Protein AF-A0A9P4GSK2-F1 (afdb_monomer_lite)

pLDDT: mean 72.48, std 12.41, range [41.44, 89.19]

Structure (mmCIF, N/CA/C/O backbone):
data_AF-A0A9P4GSK2-F1
#
_entry.id   AF-A0A9P4GSK2-F1
#
loop_
_atom_site.group_PDB
_atom_site.id
_atom_site.type_symbol
_atom_site.label_atom_id
_atom_site.label_alt_id
_atom_site.label_comp_id
_atom_site.label_asym_id
_atom_site.label_entity_id
_atom_site.label_seq_id
_atom_site.pdbx_PDB_ins_code
_atom_site.Cartn_x
_atom_site.Cartn_y
_atom_site.Cartn_z
_atom_site.occupancy
_atom_site.B_iso_or_equiv
_atom_site.auth_seq_id
_atom_site.auth_comp_id
_atom_site.auth_asym_id
_atom_site.auth_atom_id
_atom_site.pdbx_PDB_model_num
ATOM 1 N N . MET A 1 1 ? -12.496 19.228 -23.791 1.00 41.44 1 MET A N 1
ATOM 2 C CA . MET A 1 1 ? -13.381 18.591 -22.795 1.00 41.44 1 MET A CA 1
ATOM 3 C C . MET A 1 1 ? -12.588 17.497 -22.104 1.00 41.44 1 MET A C 1
ATOM 5 O O . MET A 1 1 ? -12.523 16.392 -22.617 1.00 41.44 1 MET A O 1
ATOM 9 N N . THR A 1 2 ? -11.926 17.811 -20.995 1.00 48.75 2 THR A N 1
ATOM 10 C CA . THR A 1 2 ? -11.436 16.794 -20.056 1.00 48.75 2 THR A CA 1
ATOM 11 C C . THR A 1 2 ? -11.872 17.266 -18.685 1.00 48.75 2 THR A C 1
ATOM 13 O O . THR A 1 2 ? -11.204 18.078 -18.052 1.00 48.75 2 THR A O 1
ATOM 16 N N . ASP A 1 3 ? -13.067 16.822 -18.320 1.00 49.66 3 ASP A N 1
ATOM 17 C CA . ASP A 1 3 ? -13.683 16.930 -17.003 1.00 49.66 3 ASP A CA 1
ATOM 18 C C . ASP A 1 3 ? -12.892 16.043 -16.026 1.00 49.66 3 ASP A C 1
ATOM 20 O O . ASP A 1 3 ? -13.302 14.950 -15.650 1.00 49.66 3 ASP A O 1
ATOM 24 N N . ARG A 1 4 ? -11.645 16.436 -15.745 1.00 52.88 4 ARG A N 1
ATOM 25 C CA . ARG A 1 4 ? -10.832 15.812 -14.705 1.00 52.88 4 ARG A CA 1
ATOM 26 C C . ARG A 1 4 ? -11.284 16.475 -13.414 1.00 52.88 4 ARG A C 1
ATOM 28 O O . ARG A 1 4 ? -10.990 17.653 -13.220 1.00 52.88 4 ARG A O 1
ATOM 35 N N . ALA A 1 5 ? -12.046 15.742 -12.602 1.00 54.09 5 ALA A N 1
ATOM 36 C CA . ALA A 1 5 ? -12.439 16.176 -11.265 1.00 54.09 5 ALA A CA 1
ATOM 37 C C . ALA A 1 5 ? -11.227 16.816 -10.564 1.00 54.09 5 ALA A C 1
ATOM 39 O O . ALA A 1 5 ? -10.117 16.282 -10.700 1.00 54.09 5 ALA A O 1
ATOM 40 N N . PRO A 1 6 ? -11.399 17.961 -9.880 1.00 61.78 6 PRO A N 1
ATOM 41 C CA . PRO A 1 6 ? -10.288 18.627 -9.218 1.00 61.78 6 PRO A CA 1
ATOM 42 C C . PRO A 1 6 ? -9.628 17.617 -8.277 1.00 61.78 6 PRO A C 1
ATOM 44 O O . PRO A 1 6 ? -10.318 16.974 -7.489 1.00 61.78 6 PRO A O 1
ATOM 47 N N . ASP A 1 7 ? -8.308 17.435 -8.382 1.00 63.91 7 ASP A N 1
ATOM 48 C CA . ASP A 1 7 ? -7.566 16.416 -7.624 1.00 63.91 7 ASP A CA 1
ATOM 49 C C . ASP A 1 7 ? -7.843 16.484 -6.100 1.00 63.91 7 ASP A C 1
ATOM 51 O O . ASP A 1 7 ? -7.709 15.480 -5.403 1.00 63.91 7 ASP A O 1
ATOM 55 N N . ASP A 1 8 ? -8.292 17.633 -5.583 1.00 67.50 8 ASP A N 1
ATOM 56 C CA . ASP A 1 8 ? -8.759 17.822 -4.203 1.00 67.50 8 ASP A CA 1
ATOM 57 C C . ASP A 1 8 ? -10.007 17.011 -3.826 1.00 67.50 8 ASP A C 1
ATOM 59 O O . ASP A 1 8 ? -10.095 16.512 -2.705 1.00 67.50 8 ASP A O 1
ATOM 63 N N . GLU A 1 9 ? -10.959 16.818 -4.738 1.00 69.50 9 GLU A N 1
ATOM 64 C CA . GLU A 1 9 ? -12.174 16.046 -4.454 1.00 69.50 9 GLU A CA 1
ATOM 65 C C . GLU A 1 9 ? -11.853 14.551 -4.328 1.00 69.50 9 GLU A C 1
ATOM 67 O O . GLU A 1 9 ? -12.290 13.884 -3.390 1.00 69.50 9 GLU A O 1
ATOM 72 N N . VAL A 1 10 ? -10.981 14.036 -5.203 1.00 69.69 10 VAL A N 1
ATOM 73 C CA . VAL A 1 10 ? -10.503 12.644 -5.148 1.00 69.69 10 VAL A CA 1
ATOM 74 C C . VAL A 1 10 ? -9.704 12.385 -3.865 1.00 69.69 10 VAL A C 1
ATOM 76 O O . VAL A 1 10 ? -9.863 11.339 -3.233 1.00 69.69 10 VAL A O 1
ATOM 79 N N . ARG A 1 11 ? -8.878 13.349 -3.440 1.00 78.81 11 ARG A N 1
ATOM 80 C CA . ARG A 1 11 ? -8.143 13.288 -2.164 1.00 78.81 11 ARG A CA 1
ATOM 81 C C . ARG A 1 11 ? -9.084 13.314 -0.961 1.00 78.81 11 ARG A C 1
ATOM 83 O O . ARG A 1 11 ? -8.923 12.502 -0.053 1.00 78.81 11 ARG A O 1
ATOM 90 N N . SER A 1 12 ? -10.106 14.170 -0.991 1.00 80.25 12 SER A N 1
ATOM 91 C CA . SER A 1 12 ? -11.109 14.270 0.074 1.00 80.25 12 SER A CA 1
ATOM 92 C C . SER A 1 12 ? -11.895 12.968 0.265 1.00 80.25 12 SER A C 1
ATOM 94 O O . SER A 1 12 ? -12.175 12.578 1.399 1.00 80.25 12 SER A O 1
ATOM 96 N N . ILE A 1 13 ? -12.190 12.240 -0.818 1.00 77.19 13 ILE A N 1
ATOM 97 C CA . ILE A 1 13 ? -12.847 10.927 -0.735 1.00 77.19 13 ILE A CA 1
ATOM 98 C C . ILE A 1 13 ? -11.952 9.910 -0.021 1.00 77.19 13 ILE A C 1
ATOM 100 O O . ILE A 1 13 ? -12.433 9.177 0.843 1.00 77.19 13 ILE A O 1
ATOM 104 N N . ILE A 1 14 ? -10.656 9.874 -0.346 1.00 77.81 14 ILE A N 1
ATOM 105 C CA . ILE A 1 14 ? -9.693 8.983 0.321 1.00 77.81 14 ILE A CA 1
ATOM 106 C C . ILE A 1 14 ? -9.653 9.293 1.820 1.00 77.81 14 ILE A C 1
ATOM 108 O O . ILE A 1 14 ? -9.762 8.379 2.638 1.00 77.81 14 ILE A O 1
ATOM 112 N N . ASP A 1 15 ? -9.582 10.574 2.180 1.00 80.75 15 ASP A N 1
ATOM 113 C CA . ASP A 1 15 ? -9.602 11.018 3.575 1.00 80.75 15 ASP A CA 1
ATOM 114 C C . ASP A 1 15 ? -10.868 10.608 4.308 1.00 80.75 15 ASP A C 1
ATOM 116 O O . ASP A 1 15 ? -10.799 10.106 5.432 1.00 80.75 15 ASP A O 1
ATOM 120 N N . ALA A 1 16 ? -12.022 10.784 3.668 1.00 80.94 16 ALA A N 1
ATOM 121 C CA . ALA A 1 16 ? -13.304 10.420 4.241 1.00 80.94 16 ALA A CA 1
ATOM 122 C C . ALA A 1 16 ? -13.403 8.908 4.478 1.00 80.94 16 ALA A C 1
ATOM 124 O O . ALA A 1 16 ? -13.838 8.490 5.550 1.00 80.94 16 ALA A O 1
ATOM 125 N N . VAL A 1 17 ? -12.971 8.081 3.520 1.00 78.00 17 VAL A N 1
ATOM 126 C CA . VAL A 1 17 ? -12.985 6.615 3.651 1.00 78.00 17 VAL A CA 1
ATOM 127 C C . VAL A 1 17 ? -12.070 6.174 4.790 1.00 78.00 17 VAL A C 1
ATOM 129 O O . VAL A 1 17 ? -12.500 5.451 5.687 1.00 78.00 17 VAL A O 1
ATOM 132 N N . VAL A 1 18 ? -10.833 6.658 4.801 1.00 76.88 18 VAL A N 1
ATOM 133 C CA . VAL A 1 18 ? -9.841 6.296 5.815 1.00 76.88 18 VAL A CA 1
ATOM 134 C C . VAL A 1 18 ? -10.267 6.771 7.213 1.00 76.88 18 VAL A C 1
ATOM 136 O O . VAL A 1 18 ? -10.159 6.026 8.184 1.00 76.88 18 VAL A O 1
ATOM 139 N N . SER A 1 19 ? -10.837 7.975 7.322 1.00 78.88 19 SER A N 1
ATOM 140 C CA . SER A 1 19 ? -11.366 8.510 8.583 1.00 78.88 19 SER A CA 1
ATOM 141 C C . SER A 1 19 ? -12.607 7.758 9.077 1.00 78.88 19 SER A C 1
ATOM 143 O O . SER A 1 19 ? -12.790 7.603 10.286 1.00 78.88 19 SER A O 1
ATOM 145 N N . ARG A 1 20 ? -13.459 7.268 8.167 1.00 78.94 20 ARG A N 1
ATOM 146 C CA . ARG A 1 20 ? -14.665 6.495 8.504 1.00 78.94 20 ARG A CA 1
ATOM 147 C C . ARG A 1 20 ? -14.335 5.077 8.962 1.00 78.94 20 ARG A C 1
ATOM 149 O O . ARG A 1 20 ? -15.060 4.533 9.796 1.00 78.94 20 ARG A O 1
ATOM 156 N N . PHE A 1 21 ? -13.255 4.502 8.437 1.00 72.88 21 PHE A N 1
ATOM 157 C CA . PHE A 1 21 ? -12.803 3.144 8.728 1.00 72.88 21 PHE A CA 1
ATOM 158 C C . PHE A 1 21 ? -11.383 3.136 9.322 1.00 72.88 21 PHE A C 1
ATOM 160 O O . PHE A 1 21 ? -10.466 2.580 8.714 1.00 72.88 21 PHE A O 1
ATOM 167 N N . PRO A 1 22 ? -11.189 3.689 10.538 1.00 69.38 22 PRO A N 1
ATOM 168 C CA . PRO A 1 22 ? -9.880 3.731 11.189 1.00 69.38 22 PRO A CA 1
ATOM 169 C C . PRO A 1 22 ? -9.457 2.370 11.756 1.00 69.38 22 PRO A C 1
ATOM 171 O O . PRO A 1 22 ? -8.368 2.246 12.306 1.00 69.38 22 PRO A O 1
ATOM 174 N N . ASN A 1 23 ? -10.323 1.350 11.687 1.00 75.00 23 ASN A N 1
ATOM 175 C CA . ASN A 1 23 ? -10.016 0.049 12.261 1.00 75.00 23 ASN A CA 1
ATOM 176 C C . ASN A 1 23 ? -8.877 -0.614 11.454 1.00 75.00 23 ASN A C 1
ATOM 178 O O . ASN A 1 23 ? -9.050 -0.836 10.249 1.00 75.00 23 ASN A O 1
ATOM 182 N N . PRO A 1 24 ? -7.740 -0.952 12.093 1.00 70.00 24 PRO A N 1
ATOM 183 C CA . PRO A 1 24 ? -6.587 -1.564 11.434 1.00 70.00 24 PRO A CA 1
ATOM 184 C C . PRO A 1 24 ? -6.882 -2.907 10.760 1.00 70.00 24 PRO A C 1
ATOM 186 O O . PRO A 1 24 ? -6.132 -3.315 9.876 1.00 70.00 24 PRO A O 1
ATOM 189 N N . GLU A 1 25 ? -7.980 -3.577 11.110 1.00 72.12 25 GLU A N 1
ATOM 190 C CA . GLU A 1 25 ? -8.411 -4.804 10.429 1.00 72.12 25 GLU A CA 1
ATOM 191 C C . GLU A 1 25 ? -8.716 -4.585 8.938 1.00 72.12 25 GLU A C 1
ATOM 193 O O . GLU A 1 25 ? -8.482 -5.481 8.129 1.00 72.12 25 GLU A O 1
ATOM 198 N N . TYR A 1 26 ? -9.156 -3.381 8.549 1.00 74.19 26 TYR A N 1
ATOM 199 C CA . TYR A 1 26 ? -9.458 -3.063 7.150 1.00 74.19 26 TYR A CA 1
ATOM 200 C C . TYR A 1 26 ? -8.215 -2.787 6.297 1.00 74.19 26 TYR A C 1
ATOM 202 O O . TYR A 1 26 ? -8.282 -2.871 5.070 1.00 74.19 26 TYR A O 1
ATOM 210 N N . ALA A 1 27 ? -7.067 -2.514 6.927 1.00 74.62 27 ALA A N 1
ATOM 211 C CA . ALA A 1 27 ? -5.814 -2.187 6.243 1.00 74.62 27 ALA A CA 1
ATOM 212 C C . ALA A 1 27 ? -5.324 -3.320 5.330 1.00 74.62 27 ALA A C 1
ATOM 214 O O . ALA A 1 27 ? -4.728 -3.078 4.281 1.00 74.62 27 ALA A O 1
ATOM 215 N N . ASN A 1 28 ? -5.594 -4.562 5.739 1.00 79.00 28 ASN A N 1
ATOM 216 C CA . ASN A 1 28 ? -5.136 -5.776 5.068 1.00 79.00 28 ASN A CA 1
ATOM 217 C C . ASN A 1 28 ? -6.292 -6.608 4.513 1.00 79.00 28 ASN A C 1
ATOM 219 O O . ASN A 1 28 ? -6.092 -7.781 4.201 1.00 79.00 28 ASN A O 1
ATOM 223 N N . CYS A 1 29 ? -7.497 -6.037 4.409 1.00 83.00 29 CYS A N 1
ATOM 224 C CA . CYS A 1 29 ? -8.603 -6.733 3.773 1.00 83.00 29 CYS A CA 1
ATOM 225 C C . CYS A 1 29 ? -8.217 -7.098 2.343 1.00 83.00 29 CYS A C 1
ATOM 227 O O . CYS A 1 29 ? -7.806 -6.244 1.559 1.00 83.00 29 CYS A O 1
ATOM 229 N N . THR A 1 30 ? -8.357 -8.375 2.018 1.00 87.00 30 THR A N 1
ATOM 230 C CA . THR A 1 30 ? -8.096 -8.889 0.684 1.00 87.00 30 THR A CA 1
ATOM 231 C C . THR A 1 30 ? -9.400 -9.084 -0.071 1.00 87.00 30 THR A C 1
ATOM 233 O O . THR A 1 30 ? -10.427 -9.475 0.488 1.00 87.00 30 THR A O 1
ATOM 236 N N . THR A 1 31 ? -9.368 -8.811 -1.369 1.00 86.75 31 THR A N 1
ATOM 237 C CA . THR A 1 31 ? -10.444 -9.195 -2.282 1.00 86.75 31 THR A CA 1
ATOM 238 C C . THR A 1 31 ? -10.372 -10.691 -2.600 1.00 86.75 31 THR A C 1
ATOM 240 O O . THR A 1 31 ? -9.469 -11.411 -2.172 1.00 86.75 31 THR A O 1
ATOM 243 N N . GLN A 1 32 ? -11.306 -11.178 -3.418 1.00 87.56 32 GLN A N 1
ATOM 244 C CA . GLN A 1 32 ? -11.346 -12.572 -3.872 1.00 87.56 32 GLN A CA 1
ATOM 245 C C . GLN A 1 32 ? -10.087 -12.994 -4.661 1.00 87.56 32 GLN A C 1
ATOM 247 O O . GLN A 1 32 ? -9.759 -14.177 -4.724 1.00 87.56 32 GLN A O 1
ATOM 252 N N . THR A 1 33 ? -9.364 -12.026 -5.231 1.00 84.12 33 THR A N 1
ATOM 253 C CA . THR A 1 33 ? -8.081 -12.202 -5.931 1.00 84.12 33 THR A CA 1
ATOM 254 C C . THR A 1 33 ? -6.866 -12.050 -5.010 1.00 84.12 33 THR A C 1
ATOM 256 O O . THR A 1 33 ? -5.738 -12.251 -5.459 1.00 84.12 33 THR A O 1
ATOM 259 N N . GLY A 1 34 ? -7.070 -11.722 -3.730 1.00 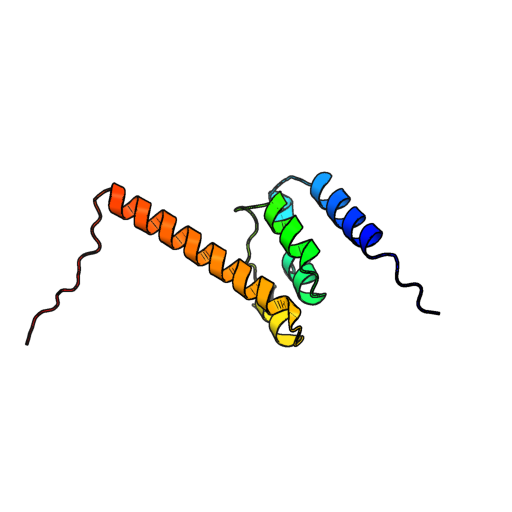86.75 34 GLY A N 1
ATOM 260 C CA . GLY A 1 34 ? -5.998 -11.457 -2.772 1.00 86.75 34 GLY A CA 1
ATOM 261 C C . GLY A 1 34 ? -5.484 -10.013 -2.795 1.00 86.75 34 GLY A C 1
ATOM 262 O O . GLY A 1 34 ? -4.498 -9.715 -2.128 1.00 86.75 34 GLY A O 1
ATOM 263 N N . GLU A 1 35 ? -6.109 -9.106 -3.553 1.00 86.44 35 GLU A N 1
ATOM 264 C CA . GLU A 1 35 ? -5.656 -7.712 -3.637 1.00 86.44 35 GLU A CA 1
ATOM 265 C C . GLU A 1 35 ? -6.005 -6.948 -2.355 1.00 86.44 35 GLU A C 1
ATOM 267 O O . GLU A 1 35 ? -7.133 -7.010 -1.868 1.00 86.44 35 GLU A O 1
ATOM 272 N N . THR A 1 36 ? -5.042 -6.192 -1.832 1.00 89.19 36 THR A N 1
ATOM 273 C CA . THR A 1 36 ? -5.209 -5.300 -0.671 1.00 89.19 36 THR A CA 1
ATOM 274 C C . THR A 1 36 ? -5.444 -3.851 -1.112 1.00 89.19 36 THR A C 1
ATOM 276 O O . THR A 1 36 ? -5.170 -3.516 -2.269 1.00 89.19 36 THR A O 1
ATOM 279 N N . PRO A 1 37 ? -5.869 -2.939 -0.213 1.00 86.50 37 PRO A N 1
ATOM 280 C CA . PRO A 1 37 ? -5.965 -1.511 -0.529 1.00 86.50 37 PRO A CA 1
ATOM 281 C C . PRO A 1 37 ? -4.668 -0.938 -1.120 1.00 86.50 37 PRO A C 1
ATOM 283 O O . PRO A 1 37 ? -4.709 -0.092 -2.014 1.00 86.50 37 PRO A O 1
ATOM 286 N N . LEU A 1 38 ? -3.514 -1.449 -0.674 1.00 86.31 38 LEU A N 1
ATOM 287 C CA . LEU A 1 38 ? -2.206 -1.036 -1.174 1.00 86.31 38 LEU A CA 1
ATOM 288 C C . LEU A 1 38 ? -1.958 -1.475 -2.627 1.00 86.31 38 LEU A C 1
ATOM 290 O O . LEU A 1 38 ? -1.370 -0.706 -3.382 1.00 86.31 38 LEU A O 1
ATOM 294 N N . HIS A 1 39 ? -2.459 -2.644 -3.050 1.00 86.62 39 HIS A N 1
ATOM 295 C CA . HIS A 1 39 ? -2.394 -3.065 -4.457 1.00 86.62 39 HIS A CA 1
ATOM 296 C C . HIS A 1 39 ? -3.162 -2.103 -5.356 1.00 86.62 39 HIS A C 1
ATOM 298 O O . HIS A 1 39 ? -2.639 -1.681 -6.380 1.00 86.62 39 HIS A O 1
ATOM 304 N N . TYR A 1 40 ? -4.376 -1.701 -4.963 1.00 85.62 40 TYR A N 1
ATOM 305 C CA . TYR A 1 40 ? -5.148 -0.727 -5.735 1.00 85.62 40 TYR A CA 1
ATOM 306 C C . TYR A 1 40 ? -4.438 0.625 -5.801 1.00 85.62 40 TYR A C 1
ATOM 308 O O . TYR A 1 40 ? -4.334 1.215 -6.875 1.00 85.62 40 TYR A O 1
ATOM 316 N N . ALA A 1 41 ? -3.903 1.103 -4.678 1.00 85.00 41 ALA A N 1
ATOM 317 C CA . ALA A 1 41 ? -3.192 2.373 -4.648 1.00 85.00 41 ALA A CA 1
ATOM 318 C C . ALA A 1 41 ? -1.934 2.356 -5.540 1.00 85.00 41 ALA A C 1
ATOM 320 O O . ALA A 1 41 ? -1.713 3.302 -6.297 1.00 85.00 41 ALA A O 1
ATOM 321 N N . ALA A 1 42 ? -1.166 1.263 -5.518 1.00 84.00 42 ALA A N 1
ATOM 322 C CA . ALA A 1 42 ? -0.002 1.061 -6.377 1.00 84.00 42 ALA A CA 1
ATOM 323 C C . ALA A 1 42 ? -0.372 0.901 -7.860 1.00 84.00 42 ALA A C 1
ATOM 325 O O . ALA A 1 42 ? 0.233 1.533 -8.722 1.00 84.00 42 ALA A O 1
ATOM 326 N N . ARG A 1 43 ? -1.431 0.140 -8.160 1.00 82.06 43 ARG A N 1
ATOM 327 C CA . ARG A 1 43 ? -1.947 -0.085 -9.519 1.00 82.06 43 ARG A CA 1
ATOM 328 C C . ARG A 1 43 ? -2.312 1.208 -10.242 1.00 82.06 43 ARG A C 1
ATOM 330 O O . ARG A 1 43 ? -2.161 1.299 -11.459 1.00 82.06 43 ARG A O 1
ATOM 337 N N . PHE A 1 44 ? -2.815 2.196 -9.507 1.00 80.06 44 PHE A N 1
ATOM 338 C CA . PHE A 1 44 ? -3.157 3.512 -10.047 1.00 80.06 44 PHE A CA 1
ATOM 339 C C . PHE A 1 44 ? -2.055 4.564 -9.844 1.00 80.06 44 PHE A C 1
ATOM 341 O O . PHE A 1 44 ? -2.271 5.723 -10.194 1.00 80.06 44 PHE A O 1
ATOM 348 N N . GLY A 1 45 ? -0.903 4.198 -9.270 1.00 78.06 45 GLY A N 1
ATOM 349 C CA . GLY A 1 45 ? 0.188 5.130 -8.970 1.00 78.06 45 GLY A CA 1
ATOM 350 C C . GLY A 1 45 ? -0.196 6.245 -7.994 1.00 78.06 45 GLY A C 1
ATOM 351 O O . GLY A 1 45 ? 0.372 7.334 -8.023 1.00 78.06 45 GLY A O 1
ATOM 352 N N . ASN A 1 46 ? -1.186 6.013 -7.131 1.00 81.88 46 ASN A N 1
ATOM 353 C CA . ASN A 1 46 ? -1.730 7.049 -6.263 1.00 81.88 46 ASN A CA 1
ATOM 354 C C . ASN A 1 46 ? -0.930 7.151 -4.953 1.00 81.88 46 ASN A C 1
ATOM 356 O O . ASN A 1 46 ? -1.326 6.606 -3.920 1.00 81.88 46 ASN A O 1
ATOM 360 N N . ILE A 1 47 ? 0.190 7.886 -4.991 1.00 81.06 47 ILE A N 1
ATOM 361 C CA . ILE A 1 47 ? 1.058 8.133 -3.819 1.00 81.06 47 ILE A CA 1
ATOM 362 C C . ILE A 1 47 ? 0.269 8.734 -2.652 1.00 81.06 47 ILE A C 1
ATOM 364 O O . ILE A 1 47 ? 0.542 8.434 -1.491 1.00 81.06 47 ILE A O 1
ATOM 368 N N . TYR A 1 48 ? -0.719 9.586 -2.937 1.00 83.31 48 TYR A N 1
ATOM 369 C CA . TYR A 1 48 ? -1.528 10.188 -1.885 1.00 83.31 48 TYR A CA 1
ATOM 370 C C . TYR A 1 48 ? -2.319 9.120 -1.125 1.00 83.31 48 TYR A C 1
ATOM 372 O O . TYR A 1 48 ? -2.242 9.068 0.098 1.00 83.31 48 TYR A O 1
ATOM 380 N N . ALA A 1 49 ? -2.989 8.207 -1.836 1.00 82.94 49 ALA A N 1
ATOM 381 C CA . ALA A 1 49 ? -3.675 7.077 -1.209 1.00 82.94 49 ALA A CA 1
ATOM 382 C C . ALA A 1 49 ? -2.720 6.240 -0.346 1.00 82.94 49 ALA A C 1
ATOM 384 O O . ALA A 1 49 ? -3.041 5.929 0.796 1.00 82.94 49 ALA A O 1
ATOM 385 N N . ILE A 1 50 ? -1.521 5.945 -0.853 1.00 83.50 50 ILE A N 1
ATOM 386 C CA . ILE A 1 50 ? -0.481 5.213 -0.118 1.00 83.50 50 ILE A CA 1
ATOM 387 C C . ILE A 1 50 ? -0.109 5.932 1.184 1.00 83.50 50 ILE A C 1
ATOM 389 O O . ILE A 1 50 ? -0.116 5.309 2.242 1.00 83.50 50 ILE A O 1
ATOM 393 N N . LYS A 1 51 ? 0.183 7.238 1.130 1.00 83.12 51 LYS A N 1
ATOM 394 C CA . LYS A 1 51 ? 0.540 8.037 2.315 1.00 83.12 51 LYS A CA 1
ATOM 395 C C . LYS A 1 51 ? -0.587 8.058 3.343 1.00 83.12 51 LYS A C 1
ATOM 397 O O . LYS A 1 51 ? -0.330 7.910 4.530 1.00 83.12 51 LYS A O 1
ATOM 402 N N . ARG A 1 52 ? -1.838 8.175 2.901 1.00 85.56 52 ARG A N 1
ATOM 403 C CA . ARG A 1 52 ? -2.998 8.196 3.802 1.00 85.56 52 ARG A CA 1
ATOM 404 C C . ARG A 1 52 ? -3.282 6.838 4.432 1.00 85.56 52 ARG A C 1
ATOM 406 O O . ARG A 1 52 ? -3.578 6.784 5.623 1.00 85.56 52 ARG A O 1
ATOM 413 N N . LEU A 1 53 ? -3.125 5.748 3.677 1.00 83.19 53 LEU A N 1
ATOM 414 C CA . LEU A 1 53 ? -3.147 4.389 4.227 1.00 83.19 53 LEU A CA 1
ATOM 415 C C . LEU A 1 53 ? -2.023 4.204 5.260 1.00 83.19 53 LEU A C 1
ATOM 417 O O . LEU A 1 53 ? -2.252 3.619 6.317 1.00 83.19 53 LEU A O 1
ATOM 421 N N . ASP A 1 54 ? -0.831 4.733 4.980 1.00 83.94 54 ASP A N 1
ATOM 422 C CA . ASP A 1 54 ? 0.324 4.673 5.876 1.00 83.94 54 ASP A CA 1
ATOM 423 C C . ASP A 1 54 ? 0.094 5.418 7.193 1.00 83.94 54 ASP A C 1
ATOM 425 O O . ASP A 1 54 ? 0.370 4.882 8.263 1.00 83.94 54 ASP A O 1
ATOM 429 N N . GLU A 1 55 ? -0.436 6.637 7.111 1.00 82.94 55 GLU A N 1
ATOM 430 C CA . GLU A 1 55 ? -0.733 7.495 8.258 1.00 82.94 55 GLU A CA 1
ATOM 431 C C . GLU A 1 55 ? -1.865 6.938 9.121 1.00 82.94 55 GLU A C 1
ATOM 433 O O . GLU A 1 55 ? -1.830 7.069 10.343 1.00 82.94 55 GLU A O 1
ATOM 438 N N . ALA A 1 56 ? -2.869 6.319 8.504 1.00 82.19 56 ALA A N 1
ATOM 439 C CA . ALA A 1 56 ? -4.030 5.824 9.229 1.00 82.19 56 ALA A CA 1
ATOM 440 C C . ALA A 1 56 ? -3.824 4.446 9.848 1.00 82.19 56 ALA A C 1
ATOM 442 O O . ALA A 1 56 ? -4.271 4.205 10.967 1.00 82.19 56 ALA A O 1
ATOM 443 N N . TYR A 1 57 ? -3.159 3.543 9.129 1.00 81.00 57 TYR A N 1
ATOM 444 C CA . TYR A 1 57 ? -2.985 2.162 9.570 1.00 81.00 57 TYR A CA 1
ATOM 445 C C . TYR A 1 57 ? -1.590 1.889 10.131 1.00 81.00 57 TYR A C 1
ATOM 447 O O . TYR A 1 57 ? -1.409 0.923 10.872 1.00 81.00 57 TYR A O 1
ATOM 455 N N . GLY A 1 58 ? -0.603 2.739 9.834 1.00 80.06 58 GLY A N 1
ATOM 456 C CA . GLY A 1 58 ? 0.711 2.682 10.461 1.00 80.06 58 GLY A CA 1
ATOM 457 C C . GLY A 1 58 ? 1.359 1.309 10.309 1.00 80.06 58 GLY A C 1
ATOM 458 O O . GLY A 1 58 ? 1.487 0.776 9.205 1.00 80.06 58 GLY A O 1
ATOM 459 N N . GLU A 1 59 ? 1.757 0.732 11.438 1.00 78.69 59 GLU A N 1
ATOM 460 C CA . GLU A 1 59 ? 2.428 -0.570 11.534 1.00 78.69 59 GLU A CA 1
ATOM 461 C C . GLU A 1 59 ? 1.514 -1.760 11.215 1.00 78.69 59 GLU A C 1
ATOM 463 O O . GLU A 1 59 ? 2.009 -2.849 10.929 1.00 78.69 59 GLU A O 1
ATOM 468 N N . HIS A 1 60 ? 0.193 -1.559 11.215 1.00 80.62 60 HIS A N 1
ATOM 469 C CA . HIS A 1 60 ? -0.768 -2.601 10.864 1.00 80.62 60 HIS A CA 1
ATOM 470 C C . HIS A 1 60 ? -0.880 -2.817 9.356 1.00 80.62 60 HIS A C 1
ATOM 472 O O . HIS A 1 60 ? -1.358 -3.867 8.936 1.00 80.62 60 HIS A O 1
ATOM 478 N N . LEU A 1 61 ? -0.435 -1.864 8.533 1.00 83.56 61 LEU A N 1
ATOM 479 C CA . LEU A 1 61 ? -0.462 -2.001 7.081 1.00 83.56 61 LEU A CA 1
ATOM 480 C C . LEU A 1 61 ? 0.629 -2.971 6.609 1.00 83.56 61 LEU A C 1
ATOM 482 O O . LEU A 1 61 ? 1.824 -2.725 6.795 1.00 83.56 61 LEU A O 1
ATOM 486 N N . ASN A 1 62 ? 0.230 -4.063 5.958 1.00 84.31 62 ASN A N 1
ATOM 487 C CA . ASN A 1 62 ? 1.161 -5.040 5.411 1.00 84.31 62 ASN A CA 1
ATOM 488 C C . ASN A 1 62 ? 1.597 -4.661 3.989 1.00 84.31 62 ASN A C 1
ATOM 490 O O . ASN A 1 62 ? 0.933 -4.974 3.002 1.00 84.31 62 ASN A O 1
ATOM 494 N N . TRP A 1 63 ? 2.772 -4.041 3.898 1.00 82.75 63 TRP A N 1
ATOM 495 C CA . TRP A 1 63 ? 3.406 -3.652 2.636 1.00 82.75 63 TRP A CA 1
ATOM 496 C C . TRP A 1 63 ? 3.862 -4.835 1.772 1.00 82.75 63 TRP A C 1
ATOM 498 O O . TRP A 1 63 ? 3.966 -4.697 0.558 1.00 82.75 63 TRP A O 1
ATOM 508 N N . ASN A 1 64 ? 4.082 -6.000 2.387 1.00 83.12 64 ASN A N 1
ATOM 509 C CA . ASN A 1 64 ? 4.471 -7.237 1.706 1.00 83.12 64 ASN A CA 1
ATOM 510 C C . ASN A 1 64 ? 3.276 -8.158 1.446 1.00 83.12 64 ASN A C 1
ATOM 512 O O . ASN A 1 64 ? 3.461 -9.349 1.195 1.00 83.12 64 ASN A O 1
ATOM 516 N N . ALA A 1 65 ? 2.047 -7.655 1.576 1.00 85.56 65 ALA A N 1
ATOM 517 C CA . ALA A 1 65 ? 0.886 -8.444 1.213 1.00 85.56 65 ALA A CA 1
ATOM 518 C C . ALA A 1 65 ? 0.998 -8.824 -0.266 1.00 85.56 65 ALA A C 1
ATOM 520 O O . ALA A 1 65 ? 1.158 -7.950 -1.118 1.00 85.56 65 ALA A O 1
ATOM 521 N N . ALA A 1 66 ? 0.922 -10.122 -0.538 1.00 87.94 66 ALA A N 1
ATOM 522 C CA . ALA A 1 66 ? 0.912 -10.667 -1.881 1.00 87.94 66 ALA A CA 1
ATOM 523 C C . ALA A 1 66 ? -0.500 -11.143 -2.219 1.00 87.94 66 ALA A C 1
ATOM 525 O O . ALA A 1 66 ? -1.162 -11.766 -1.382 1.00 87.94 66 ALA A O 1
ATOM 526 N N . ARG A 1 67 ? -0.956 -10.854 -3.439 1.00 88.69 67 ARG A N 1
ATOM 527 C CA . ARG A 1 67 ? -2.207 -11.399 -3.971 1.00 88.69 67 ARG A CA 1
ATOM 528 C C . ARG A 1 67 ? -2.044 -12.884 -4.324 1.00 88.69 67 ARG A C 1
ATOM 530 O O . ARG A 1 67 ? -0.961 -13.450 -4.186 1.00 88.69 67 ARG A O 1
ATOM 537 N N . ASN A 1 68 ? -3.113 -13.542 -4.771 1.00 88.75 68 ASN A N 1
ATOM 538 C CA . ASN A 1 68 ? -3.151 -15.010 -4.896 1.00 88.75 68 ASN A CA 1
ATOM 539 C C . ASN A 1 68 ? -2.118 -15.621 -5.861 1.00 88.75 68 ASN A C 1
ATOM 541 O O . ASN A 1 68 ? -1.873 -16.822 -5.803 1.00 88.75 68 ASN A O 1
ATOM 545 N N . ASP A 1 69 ? -1.519 -14.831 -6.746 1.00 86.31 69 ASP A N 1
ATOM 546 C CA . ASP A 1 69 ? -0.455 -15.271 -7.651 1.00 86.31 69 ASP A CA 1
ATOM 547 C C . ASP A 1 69 ? 0.951 -14.822 -7.217 1.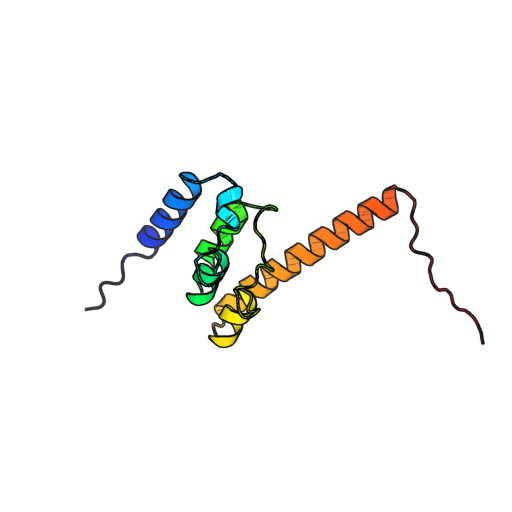00 86.31 69 ASP A C 1
ATOM 549 O O . ASP A 1 69 ? 1.906 -14.941 -7.982 1.00 86.31 69 ASP A O 1
ATOM 553 N N . GLY A 1 70 ? 1.083 -14.326 -5.985 1.00 86.38 70 GLY A N 1
ATOM 554 C CA . GLY A 1 70 ? 2.358 -13.973 -5.369 1.00 86.38 70 GLY A CA 1
ATOM 555 C C . GLY A 1 70 ? 2.834 -12.547 -5.634 1.00 86.38 70 GLY A C 1
ATOM 556 O O . GLY A 1 70 ? 3.885 -12.180 -5.121 1.00 86.38 70 GLY A O 1
ATOM 557 N N . TRP A 1 71 ? 2.087 -11.741 -6.389 1.00 87.00 71 TRP A N 1
ATOM 558 C CA . TRP A 1 71 ? 2.465 -10.353 -6.661 1.00 87.00 71 TRP A CA 1
ATOM 559 C C . TRP A 1 71 ? 2.151 -9.450 -5.482 1.00 87.00 71 TRP A C 1
ATOM 561 O O . TRP A 1 71 ? 1.066 -9.542 -4.913 1.00 87.00 71 TRP A O 1
ATOM 571 N N . THR A 1 72 ? 3.079 -8.559 -5.153 1.00 88.56 72 THR A N 1
ATOM 572 C CA . THR A 1 72 ? 2.902 -7.517 -4.142 1.00 88.56 72 THR A CA 1
ATOM 573 C C . THR A 1 72 ? 2.464 -6.196 -4.769 1.00 88.56 72 THR A C 1
ATOM 575 O O . THR A 1 72 ? 2.535 -5.990 -5.982 1.00 88.56 72 THR A O 1
ATOM 578 N N . ALA A 1 73 ? 2.058 -5.245 -3.924 1.00 85.12 73 ALA A N 1
ATOM 579 C CA . ALA A 1 73 ? 1.766 -3.888 -4.373 1.00 85.12 73 ALA A CA 1
ATOM 580 C C . ALA A 1 73 ? 2.976 -3.216 -5.057 1.00 85.12 73 ALA A C 1
ATOM 582 O O . ALA A 1 73 ? 2.786 -2.429 -5.978 1.00 85.12 73 ALA A O 1
ATOM 583 N N . LEU A 1 74 ? 4.210 -3.536 -4.644 1.00 83.12 74 LEU A N 1
ATOM 584 C CA . LEU A 1 74 ? 5.416 -3.006 -5.284 1.00 83.12 74 LEU A CA 1
ATOM 585 C C . LEU A 1 74 ? 5.622 -3.604 -6.684 1.00 83.12 74 LEU A C 1
ATOM 587 O O . LEU A 1 74 ? 5.920 -2.864 -7.613 1.00 83.12 74 LEU A O 1
ATOM 591 N N . ASP A 1 75 ? 5.370 -4.903 -6.862 1.00 83.69 75 ASP A N 1
ATOM 592 C CA . ASP A 1 75 ? 5.465 -5.548 -8.181 1.00 83.69 75 ASP A CA 1
ATOM 593 C C . ASP A 1 75 ? 4.428 -4.967 -9.164 1.00 83.69 75 ASP A C 1
ATOM 595 O O . ASP A 1 75 ? 4.715 -4.703 -10.334 1.00 83.69 75 ASP A O 1
ATOM 599 N N . GLU A 1 76 ? 3.209 -4.699 -8.681 1.00 81.88 76 GLU A N 1
ATOM 600 C CA . GLU A 1 76 ? 2.150 -4.059 -9.475 1.00 81.88 76 GLU A CA 1
ATOM 601 C C . GLU A 1 76 ? 2.525 -2.628 -9.894 1.00 81.88 76 GLU A C 1
ATOM 603 O O . G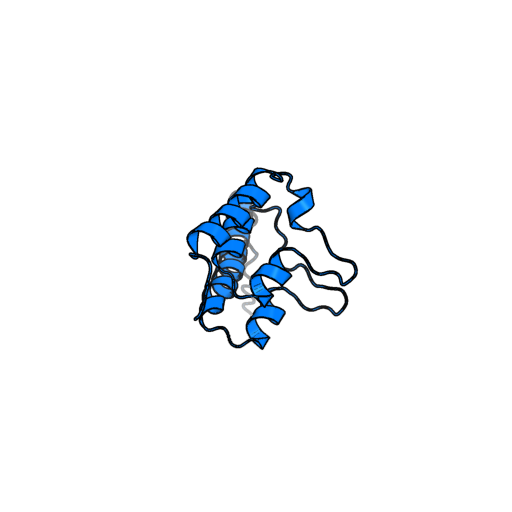LU A 1 76 ? 2.169 -2.180 -10.982 1.00 81.88 76 GLU A O 1
ATOM 608 N N . ALA A 1 77 ? 3.256 -1.908 -9.047 1.00 78.06 77 ALA A N 1
ATOM 609 C CA . ALA A 1 77 ? 3.775 -0.586 -9.362 1.00 78.06 77 ALA A CA 1
ATOM 610 C C . ALA A 1 77 ? 4.906 -0.621 -10.399 1.00 78.06 77 ALA A C 1
ATOM 612 O O . ALA A 1 77 ? 4.865 0.134 -11.375 1.00 78.06 77 ALA A O 1
ATOM 613 N N . ASP A 1 78 ? 5.888 -1.502 -10.199 1.00 78.69 78 ASP A N 1
ATOM 614 C CA . ASP A 1 78 ? 7.087 -1.604 -11.039 1.00 78.69 78 ASP A CA 1
ATOM 615 C C . ASP A 1 78 ? 6.737 -1.969 -12.486 1.00 78.69 78 ASP A C 1
ATOM 617 O O . ASP A 1 78 ? 7.339 -1.475 -13.438 1.00 78.69 78 ASP A O 1
ATOM 621 N N . THR A 1 79 ? 5.703 -2.788 -12.680 1.00 77.81 79 THR A N 1
ATOM 622 C CA . THR A 1 79 ? 5.268 -3.209 -14.021 1.00 77.81 79 THR A CA 1
ATOM 623 C C . THR A 1 79 ? 4.590 -2.124 -14.843 1.00 77.81 79 THR A C 1
ATOM 625 O O . THR A 1 79 ? 4.395 -2.298 -16.048 1.00 77.81 79 THR A O 1
ATOM 628 N N . ARG A 1 80 ? 4.222 -1.004 -14.221 1.00 71.38 80 ARG A N 1
ATOM 629 C CA . ARG A 1 80 ? 3.453 0.062 -14.869 1.00 71.38 80 ARG A CA 1
ATOM 630 C C . ARG A 1 80 ? 4.300 1.305 -15.178 1.00 71.38 80 ARG A C 1
ATOM 632 O O . ARG A 1 80 ? 3.745 2.296 -15.641 1.00 71.38 80 ARG A O 1
ATOM 639 N N . ASP A 1 81 ? 5.622 1.218 -14.976 1.00 65.19 81 ASP A N 1
ATOM 640 C CA . ASP A 1 81 ? 6.643 2.224 -15.334 1.00 65.19 81 ASP A CA 1
ATOM 641 C C . ASP A 1 81 ? 6.305 3.649 -14.854 1.00 65.19 81 ASP A C 1
ATOM 643 O O . ASP A 1 81 ? 6.537 4.663 -15.516 1.00 65.19 81 ASP A O 1
ATOM 647 N N . TYR A 1 82 ? 5.690 3.741 -13.677 1.00 63.19 82 TYR A N 1
ATOM 648 C CA . TYR A 1 82 ? 5.363 5.022 -13.077 1.00 63.19 82 TYR A CA 1
ATOM 649 C C . TYR A 1 82 ? 6.598 5.569 -12.347 1.00 63.19 82 TYR A C 1
ATOM 651 O O . TYR A 1 82 ? 6.941 5.120 -11.253 1.00 63.19 82 TYR A O 1
ATOM 659 N N . GLN A 1 83 ? 7.230 6.594 -12.923 1.00 56.00 83 GLN A N 1
ATOM 660 C CA . GLN A 1 83 ? 8.354 7.340 -12.323 1.00 56.00 83 GLN A CA 1
ATOM 661 C C . GLN A 1 83 ? 8.062 7.811 -10.882 1.00 56.00 83 GLN A C 1
ATOM 663 O O . GLN A 1 83 ? 8.946 7.817 -10.026 1.00 56.00 83 GLN A O 1
ATOM 668 N N . ASP A 1 84 ? 6.799 8.133 -10.605 1.00 58.06 84 ASP A N 1
ATOM 669 C CA . ASP A 1 84 ? 6.283 8.594 -9.315 1.00 58.06 84 ASP A CA 1
ATOM 670 C C . ASP A 1 84 ? 6.281 7.499 -8.225 1.00 58.06 84 ASP A C 1
ATOM 672 O O . ASP A 1 84 ? 6.284 7.796 -7.032 1.00 58.06 84 ASP A O 1
ATOM 676 N N . ILE A 1 85 ? 6.346 6.213 -8.589 1.00 57.72 85 ILE A N 1
ATOM 677 C CA . ILE A 1 85 ? 6.266 5.108 -7.618 1.00 57.72 85 ILE A CA 1
ATOM 678 C C . ILE A 1 85 ? 7.638 4.703 -7.048 1.00 57.72 85 ILE A C 1
ATOM 680 O O . ILE A 1 85 ? 7.724 3.945 -6.079 1.00 57.72 85 ILE A O 1
ATOM 684 N N . SER A 1 86 ? 8.711 5.339 -7.525 1.00 60.44 86 SER A N 1
ATOM 685 C CA . SER A 1 86 ? 10.009 5.389 -6.836 1.00 60.44 86 SER A CA 1
ATOM 686 C C . SER A 1 86 ? 9.849 5.733 -5.346 1.00 60.44 86 SER A C 1
ATOM 688 O O . SER A 1 86 ? 10.532 5.168 -4.485 1.00 60.44 86 SER A O 1
ATOM 690 N N . ASP A 1 87 ? 8.883 6.603 -5.034 1.00 68.06 87 ASP A N 1
ATOM 691 C CA . ASP A 1 87 ? 8.544 7.001 -3.671 1.00 68.06 87 ASP A CA 1
ATOM 692 C C . ASP A 1 87 ? 7.904 5.864 -2.860 1.00 68.06 87 ASP A C 1
ATOM 694 O O . ASP A 1 87 ? 8.211 5.731 -1.679 1.00 68.06 87 ASP A O 1
ATOM 698 N N . LEU A 1 88 ? 7.074 4.996 -3.456 1.00 70.12 88 LEU A N 1
ATOM 699 C CA . LEU A 1 88 ? 6.523 3.811 -2.772 1.00 70.12 88 LEU A CA 1
ATOM 700 C C . LEU A 1 88 ? 7.643 2.829 -2.419 1.00 70.12 88 LEU A C 1
ATOM 702 O O . LEU A 1 88 ? 7.700 2.351 -1.286 1.00 70.12 88 LEU A O 1
ATOM 706 N N . GLY A 1 89 ? 8.546 2.553 -3.366 1.00 69.31 89 GLY A N 1
ATOM 707 C CA . GLY A 1 89 ? 9.708 1.696 -3.131 1.00 69.31 89 GLY A CA 1
ATOM 708 C C . GLY A 1 89 ? 10.607 2.257 -2.026 1.00 69.31 89 GLY A C 1
ATOM 709 O O . GLY A 1 89 ? 11.028 1.524 -1.125 1.00 69.31 89 GLY A O 1
ATOM 710 N N . TYR A 1 90 ? 10.840 3.574 -2.032 1.00 71.12 90 TYR A N 1
ATOM 711 C CA . TYR A 1 90 ? 11.547 4.267 -0.957 1.00 71.12 90 TYR A CA 1
ATOM 712 C C . TYR A 1 90 ? 10.808 4.166 0.384 1.00 71.12 90 TYR A C 1
ATOM 714 O O . TYR A 1 90 ? 11.433 3.819 1.384 1.00 71.12 90 TYR A O 1
ATOM 722 N N . MET A 1 91 ? 9.493 4.405 0.429 1.00 69.12 91 MET A N 1
ATOM 723 C CA . MET A 1 91 ? 8.679 4.320 1.650 1.00 69.12 91 MET A CA 1
ATOM 724 C C . MET A 1 91 ? 8.682 2.908 2.244 1.00 69.12 91 MET A C 1
ATOM 726 O O . MET A 1 91 ? 8.935 2.744 3.443 1.00 69.12 91 MET A O 1
ATOM 730 N N . ALA A 1 92 ? 8.491 1.885 1.408 1.00 67.50 92 ALA A N 1
ATOM 731 C CA . ALA A 1 92 ? 8.573 0.488 1.816 1.00 67.50 92 ALA A CA 1
ATOM 732 C C . ALA A 1 92 ? 9.958 0.186 2.413 1.00 67.50 92 ALA A C 1
ATOM 734 O O . ALA A 1 92 ? 10.074 -0.286 3.548 1.00 67.50 92 ALA A O 1
ATOM 735 N N . ARG A 1 93 ? 11.035 0.543 1.699 1.00 67.62 93 ARG A N 1
ATOM 736 C CA . ARG A 1 93 ? 12.425 0.293 2.113 1.00 67.62 93 ARG A CA 1
ATOM 737 C C . ARG A 1 93 ? 12.843 1.080 3.362 1.00 67.62 93 ARG A C 1
ATOM 739 O O . ARG A 1 93 ? 13.549 0.533 4.215 1.00 67.62 93 ARG A O 1
ATOM 746 N N . ALA A 1 94 ? 12.389 2.324 3.503 1.00 68.38 94 ALA A N 1
ATOM 747 C CA . ALA A 1 94 ? 12.622 3.166 4.675 1.00 68.38 94 ALA A CA 1
ATOM 748 C C . ALA A 1 94 ? 11.968 2.573 5.932 1.00 68.38 94 ALA A C 1
ATOM 750 O O . ALA A 1 94 ? 12.596 2.542 6.994 1.00 68.38 94 ALA A O 1
ATOM 751 N N . ARG A 1 95 ? 10.759 2.009 5.815 1.00 67.50 95 ARG A N 1
ATOM 752 C CA . ARG A 1 95 ? 10.117 1.271 6.914 1.00 67.50 95 ARG A CA 1
ATOM 753 C C . ARG A 1 95 ? 10.885 0.014 7.309 1.00 67.50 95 ARG A C 1
ATOM 755 O O . ARG A 1 95 ? 11.081 -0.213 8.504 1.00 67.50 95 ARG A O 1
ATOM 762 N N . PHE A 1 96 ? 11.391 -0.757 6.343 1.00 59.91 96 PHE A N 1
ATOM 763 C CA . PHE A 1 96 ? 12.261 -1.900 6.651 1.00 59.91 96 PHE A CA 1
ATOM 764 C C . PHE A 1 96 ? 13.514 -1.476 7.425 1.00 59.91 96 PHE A C 1
ATOM 766 O O . PHE A 1 96 ? 13.880 -2.148 8.387 1.00 59.91 96 PHE A O 1
ATOM 773 N N . HIS A 1 97 ? 14.133 -0.348 7.054 1.00 58.66 97 HIS A N 1
ATOM 774 C CA . HIS A 1 97 ? 15.314 0.191 7.740 1.00 58.66 97 HIS A CA 1
ATOM 775 C C . HIS A 1 97 ? 15.028 0.718 9.149 1.00 58.66 97 HIS A C 1
ATOM 777 O O . HIS A 1 97 ? 15.863 0.563 10.040 1.00 58.66 97 HIS A O 1
ATOM 783 N N . ARG A 1 98 ? 13.864 1.339 9.379 1.00 57.97 98 ARG A N 1
ATOM 784 C CA . ARG A 1 98 ? 13.459 1.753 10.730 1.00 57.97 98 ARG A CA 1
ATOM 785 C C . ARG A 1 98 ? 13.288 0.532 11.634 1.00 57.97 98 ARG A C 1
ATOM 787 O O . ARG A 1 98 ? 13.855 0.511 12.722 1.00 57.97 98 ARG A O 1
ATOM 794 N N . ARG A 1 99 ? 12.612 -0.515 11.149 1.00 55.94 99 ARG A N 1
ATOM 795 C CA . ARG A 1 99 ? 12.359 -1.738 11.925 1.00 55.94 99 ARG A CA 1
ATOM 796 C C . ARG A 1 99 ? 13.640 -2.508 12.245 1.00 55.94 99 ARG A C 1
ATOM 798 O O . ARG A 1 99 ? 13.765 -3.032 13.349 1.00 55.94 99 ARG A O 1
ATOM 805 N N . THR A 1 100 ? 14.613 -2.552 11.328 1.00 57.69 100 THR A N 1
ATOM 806 C CA . THR A 1 100 ? 15.944 -3.123 11.606 1.00 57.69 100 THR A CA 1
ATOM 807 C C . THR A 1 100 ? 16.756 -2.262 12.563 1.00 57.69 100 THR A C 1
ATOM 809 O O . THR A 1 100 ? 17.377 -2.811 13.461 1.00 57.69 100 THR A O 1
ATOM 812 N N . LYS A 1 101 ? 16.730 -0.929 12.454 1.00 59.41 101 LYS A N 1
ATOM 813 C CA . LYS A 1 101 ? 17.399 -0.066 13.442 1.00 59.41 101 LYS A CA 1
ATOM 814 C C . LYS A 1 101 ? 16.795 -0.195 14.839 1.00 59.41 101 LYS A C 1
ATOM 816 O O . LYS A 1 101 ? 17.557 -0.304 15.789 1.00 59.41 101 LYS A O 1
ATOM 821 N N . GLU A 1 102 ? 15.469 -0.215 14.970 1.00 59.25 102 GLU A N 1
ATOM 822 C CA . GLU A 1 102 ? 14.779 -0.393 16.257 1.00 59.25 102 GLU A CA 1
ATOM 823 C C . GLU A 1 102 ? 15.074 -1.767 16.867 1.00 59.25 102 GLU A C 1
ATOM 825 O O . GLU A 1 102 ? 15.399 -1.854 18.046 1.00 59.25 102 GLU A O 1
ATOM 830 N N . THR A 1 103 ? 15.049 -2.840 16.070 1.00 58.97 103 THR A N 1
ATOM 831 C CA . THR A 1 103 ? 15.410 -4.185 16.557 1.00 58.97 103 THR A CA 1
ATOM 832 C C . THR A 1 103 ? 16.892 -4.312 16.898 1.00 58.97 103 THR A C 1
ATOM 834 O O . THR A 1 103 ? 17.219 -4.896 17.924 1.00 58.97 103 THR A O 1
ATOM 837 N N . VAL A 1 104 ? 17.801 -3.744 16.104 1.00 63.31 104 VAL A N 1
ATOM 838 C CA . VAL A 1 104 ? 19.241 -3.739 16.412 1.00 63.31 104 VAL A CA 1
ATOM 839 C C . VAL A 1 104 ? 19.533 -2.899 17.656 1.00 63.31 104 VAL A C 1
ATOM 841 O O . VAL A 1 104 ? 20.299 -3.341 18.506 1.00 63.31 104 VAL A O 1
ATOM 844 N N . ALA A 1 105 ? 18.896 -1.736 17.814 1.00 67.19 105 ALA A N 1
ATOM 845 C CA . ALA A 1 105 ? 19.010 -0.912 19.017 1.00 67.19 105 ALA A CA 1
ATOM 846 C C . ALA A 1 105 ? 18.469 -1.643 20.255 1.00 67.19 105 ALA A C 1
ATOM 848 O O . ALA A 1 105 ? 19.135 -1.676 21.285 1.00 67.19 105 ALA A O 1
ATOM 849 N N . TYR A 1 106 ? 17.318 -2.304 20.128 1.00 66.12 106 TYR A N 1
ATOM 850 C CA . TYR A 1 106 ? 16.719 -3.124 21.180 1.00 66.12 106 TYR A CA 1
ATOM 851 C C . TYR A 1 106 ? 17.599 -4.320 21.583 1.00 66.12 106 TYR A C 1
ATOM 853 O O . TYR A 1 106 ? 17.758 -4.617 22.765 1.00 66.12 106 TYR A O 1
ATOM 861 N N . LEU A 1 107 ? 18.205 -5.012 20.614 1.00 63.19 107 LEU A N 1
ATOM 862 C CA . LEU A 1 107 ? 19.120 -6.128 20.877 1.00 63.19 107 LEU A CA 1
ATOM 863 C C . LEU A 1 107 ? 20.441 -5.651 21.504 1.00 63.19 107 LEU A C 1
ATOM 865 O O . LEU A 1 107 ? 20.959 -6.313 22.405 1.00 63.19 107 LEU A O 1
ATOM 869 N N . HIS A 1 108 ? 20.939 -4.485 21.086 1.00 64.06 108 HIS A N 1
ATOM 870 C CA . HIS A 1 108 ? 22.118 -3.837 21.661 1.00 64.06 108 HIS A CA 1
ATOM 871 C C . H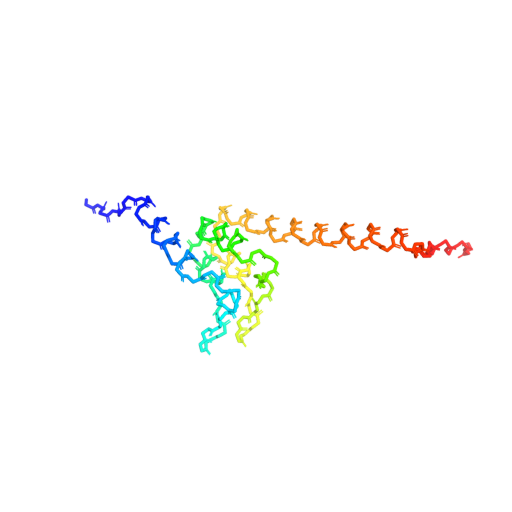IS A 1 108 ? 21.878 -3.389 23.114 1.00 64.06 108 HIS A C 1
ATOM 873 O O . HIS A 1 108 ? 22.725 -3.614 23.973 1.00 64.06 108 HIS A O 1
ATOM 879 N N . GLU A 1 109 ? 20.708 -2.821 23.426 1.00 64.44 109 GLU A N 1
ATOM 880 C CA . GLU A 1 109 ? 20.319 -2.428 24.791 1.00 64.44 109 GLU A CA 1
ATOM 881 C C . GLU A 1 109 ? 20.173 -3.637 25.733 1.00 64.44 109 GLU A C 1
ATOM 883 O O . GLU A 1 109 ? 20.509 -3.554 26.913 1.00 64.44 109 GLU A O 1
ATOM 888 N N . ARG A 1 110 ? 19.752 -4.800 25.214 1.00 71.31 110 ARG A N 1
ATOM 889 C CA . ARG A 1 110 ? 19.677 -6.059 25.982 1.00 71.31 110 ARG A CA 1
ATOM 890 C C . ARG A 1 110 ? 21.004 -6.828 26.051 1.00 71.31 110 ARG A C 1
ATOM 892 O O . ARG A 1 110 ? 21.015 -7.957 26.539 1.00 71.31 110 ARG A O 1
ATOM 899 N N . GLY A 1 111 ? 22.110 -6.237 25.591 1.00 58.81 111 GLY A N 1
ATOM 900 C CA . GLY A 1 111 ? 23.449 -6.828 25.683 1.00 58.81 111 GLY A CA 1
ATOM 901 C C . GLY A 1 111 ? 23.667 -8.042 24.778 1.00 58.81 111 GLY A C 1
ATOM 902 O O . GLY A 1 111 ? 24.614 -8.800 24.985 1.00 58.81 111 GLY A O 1
ATOM 903 N N . VAL A 1 112 ? 22.811 -8.247 23.771 1.00 61.09 112 VAL A N 1
ATOM 904 C CA . VAL 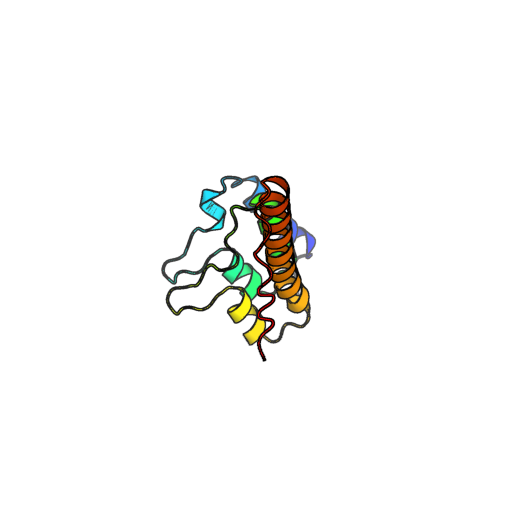A 1 112 ? 23.034 -9.265 22.741 1.00 61.09 112 VAL A CA 1
ATOM 905 C C . VAL A 1 112 ? 23.955 -8.645 21.696 1.00 61.09 112 VAL A C 1
ATOM 907 O O . VAL A 1 112 ? 23.524 -8.217 20.626 1.00 61.09 112 VAL A O 1
ATOM 910 N N . GLU A 1 113 ? 25.245 -8.549 22.022 1.00 54.72 113 GLU A N 1
ATOM 911 C CA . GLU A 1 113 ? 26.259 -8.268 21.013 1.00 54.72 113 GLU A CA 1
ATOM 912 C C . GLU A 1 113 ? 26.197 -9.393 19.981 1.00 54.72 113 GLU A C 1
ATOM 914 O O . GLU A 1 113 ? 26.434 -10.565 20.287 1.00 54.72 113 GLU A O 1
ATOM 919 N N . SER A 1 114 ? 25.830 -9.035 18.747 1.00 55.62 114 SER A N 1
ATOM 920 C CA . SER A 1 114 ? 26.010 -9.907 17.596 1.00 55.62 114 SER A CA 1
ATOM 921 C C . SER A 1 114 ? 27.462 -10.345 17.630 1.00 55.62 114 SER A C 1
ATOM 923 O O . SER A 1 114 ? 28.346 -9.511 17.425 1.00 55.62 114 SER A O 1
ATOM 925 N N . ARG A 1 115 ? 27.704 -11.624 17.951 1.00 47.69 115 ARG A N 1
ATOM 926 C CA . ARG A 1 115 ? 29.026 -12.238 17.872 1.00 47.69 115 ARG A CA 1
ATOM 927 C C . ARG A 1 115 ? 29.610 -11.805 16.539 1.00 47.69 115 ARG A C 1
ATOM 929 O O . ARG A 1 115 ? 29.137 -12.241 15.490 1.00 47.69 115 ARG A O 1
ATOM 936 N N . ARG A 1 116 ? 30.592 -10.902 16.589 1.00 48.72 116 ARG A N 1
ATOM 937 C CA . ARG A 1 116 ? 31.503 -10.700 15.478 1.00 48.72 116 ARG A CA 1
ATOM 938 C C . ARG A 1 116 ? 32.017 -12.094 15.187 1.00 48.72 116 ARG A C 1
ATOM 940 O O . ARG A 1 116 ? 32.670 -12.701 16.034 1.00 48.72 116 ARG A O 1
ATOM 947 N N . THR A 1 117 ? 31.679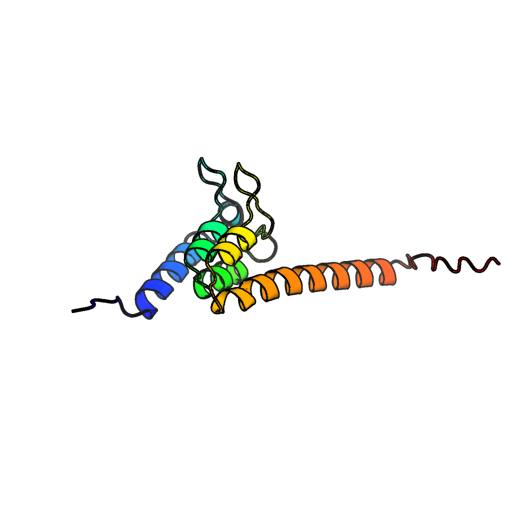 -12.625 14.025 1.00 49.84 117 THR A N 1
ATOM 948 C CA . THR A 1 117 ? 32.496 -13.655 13.405 1.00 49.84 117 THR A CA 1
ATOM 949 C C . THR A 1 117 ? 33.809 -12.970 13.035 1.00 49.84 117 THR A C 1
ATOM 951 O O . THR A 1 117 ? 34.070 -12.677 11.875 1.00 49.84 117 THR A O 1
ATOM 954 N N . ASP A 1 118 ? 34.619 -12.664 14.051 1.00 48.81 118 ASP A N 1
ATOM 955 C CA . ASP A 1 118 ? 36.064 -12.637 13.915 1.00 48.81 118 ASP A CA 1
ATOM 956 C C . ASP A 1 118 ? 36.479 -14.102 13.738 1.00 48.81 118 ASP A C 1
ATOM 958 O O . ASP A 1 118 ? 37.042 -14.738 14.628 1.00 48.81 118 ASP A O 1
ATOM 962 N N . GLU A 1 119 ? 36.160 -14.671 12.575 1.00 44.66 119 GLU A N 1
ATOM 963 C CA . GLU A 1 119 ? 36.858 -15.851 12.084 1.00 44.66 119 GLU A CA 1
ATOM 964 C C . GLU A 1 119 ? 38.210 -15.371 11.569 1.00 44.66 119 GLU A C 1
ATOM 966 O O . GLU A 1 119 ? 38.461 -15.165 10.385 1.00 44.66 119 GLU A O 1
ATOM 971 N N . ARG A 1 120 ? 39.092 -15.128 12.536 1.00 58.38 120 ARG A N 1
ATOM 972 C CA . ARG A 1 120 ? 40.524 -15.061 12.324 1.00 58.38 120 ARG A CA 1
ATOM 973 C C . ARG A 1 120 ? 41.053 -16.491 12.332 1.00 58.38 120 ARG A C 1
ATOM 975 O O . ARG A 1 120 ? 41.386 -17.015 13.392 1.00 58.38 120 ARG A O 1
ATOM 982 N N . THR A 1 121 ? 41.120 -17.129 11.169 1.00 51.09 121 THR A N 1
ATOM 983 C CA . THR A 1 121 ? 41.980 -18.294 10.857 1.00 51.09 121 THR A CA 1
ATOM 984 C C . THR A 1 121 ? 41.879 -18.497 9.337 1.00 51.09 121 THR A C 1
ATOM 986 O O . THR A 1 121 ? 40.772 -18.650 8.847 1.00 51.09 121 THR A O 1
ATOM 989 N N . HIS A 1 122 ? 42.906 -18.443 8.491 1.00 50.12 122 HIS A N 1
ATOM 990 C CA . HIS A 1 122 ? 44.352 -18.596 8.607 1.00 50.12 122 HIS A CA 1
ATOM 991 C C . HIS A 1 122 ? 45.010 -17.761 7.497 1.00 50.12 122 HIS A C 1
ATOM 993 O O . HIS A 1 122 ? 44.421 -17.711 6.393 1.00 50.12 122 HIS A O 1
#

Secondary structure (DSSP, 8-state):
------HHHHHHHHHHHHHH---GGGGG---TT---HHHHHHHTT-HHHHHHHHHHHGGGS-TT-B-TTS-BHHHHHHTTT-GGGHHHHHHHHHHHHHHHHHHHHHHHHTT-----------

Foldseek 3Di:
DDPPPDVVVVLVVLVVVLVVCLDLVQLLDADPQQDGQLLVCLLVLPVSSVVSSCVRNPPSHDQCRATPVRDGSLNSNVVVPDPSCVVVVVVVVVVVVVVVVVVVVVCVVVVVDPPPPPVPDD

InterPro domains:
  IPR002110 Ankyrin repeat [PF12796] (23-83)
  IPR002110 Ankyrin repeat [PS50088] (33-53)
  IPR036770 Ankyrin repeat-containing domain superfamily [G3DSA:1.25.40.20] (4-122)
  IPR036770 Ankyrin repeat-containing domain superfamily [SSF48403] (28-87)

Radius of gyration: 18.98 Å; chains: 1; bounding box: 59×37×49 Å

Organism: NCBI:txid1168544

Sequence (122 aa):
MTDRAPDDEVRSIIDAVVSRFPNPEYANCTTQTGETPLHYAARFGNIYAIKRLDEAYGEHLNWNAARNDGWTALDEADTRDYQDISDLGYMARARFHRRTKETVAYLHERGVESRRTDERTH